Protein AF-A0A2D8BD94-F1 (afdb_monomer_lite)

Secondary structure (DSSP, 8-state):
--TTGGGHHHHHHHHHHTT---TTHHHHHHHHHHHHHHHHHHH--SS---HHHHIIIIII--

Foldseek 3Di:
DQPCVVCLVVLCVLCVVVVHHSPPVSVVVSVVLSVVQVVCVVPVPDPDNDSNVCSVPPPRVD

Structure (mmCIF, N/CA/C/O backbone):
data_AF-A0A2D8BD94-F1
#
_entry.id   AF-A0A2D8BD94-F1
#
loop_
_atom_site.group_PDB
_atom_site.id
_atom_site.type_symbol
_atom_site.label_atom_id
_atom_site.label_alt_id
_atom_site.label_comp_id
_atom_site.label_asym_id
_atom_site.label_entity_id
_atom_site.label_seq_id
_atom_site.pdbx_PDB_ins_code
_atom_site.Cartn_x
_atom_site.Cartn_y
_atom_site.Cartn_z
_atom_site.occupancy
_atom_site.B_iso_or_equiv
_atom_site.auth_seq_id
_atom_site.auth_comp_id
_atom_site.auth_asym_id
_atom_site.auth_atom_id
_atom_site.pdbx_PDB_model_num
ATOM 1 N N . MET A 1 1 ? 3.256 15.135 -5.532 1.00 71.94 1 MET A N 1
ATOM 2 C CA . MET A 1 1 ? 1.974 14.439 -5.287 1.00 71.94 1 MET A CA 1
ATOM 3 C C . MET A 1 1 ? 2.192 12.968 -5.560 1.00 71.94 1 MET A C 1
ATOM 5 O O . MET A 1 1 ? 2.704 12.647 -6.625 1.00 71.94 1 MET A O 1
ATOM 9 N N . ASN A 1 2 ? 1.894 12.108 -4.589 1.00 87.19 2 ASN A N 1
ATOM 10 C CA . ASN A 1 2 ? 2.010 10.665 -4.757 1.00 87.19 2 ASN A CA 1
ATOM 11 C C . ASN A 1 2 ? 0.978 10.194 -5.811 1.00 87.19 2 ASN A C 1
ATOM 13 O O . ASN A 1 2 ? -0.210 10.465 -5.621 1.00 87.19 2 ASN A O 1
ATOM 17 N N . PRO A 1 3 ? 1.390 9.544 -6.921 1.00 90.56 3 PRO A N 1
ATOM 18 C CA . PRO A 1 3 ? 0.469 9.118 -7.984 1.00 90.56 3 PRO A CA 1
ATOM 19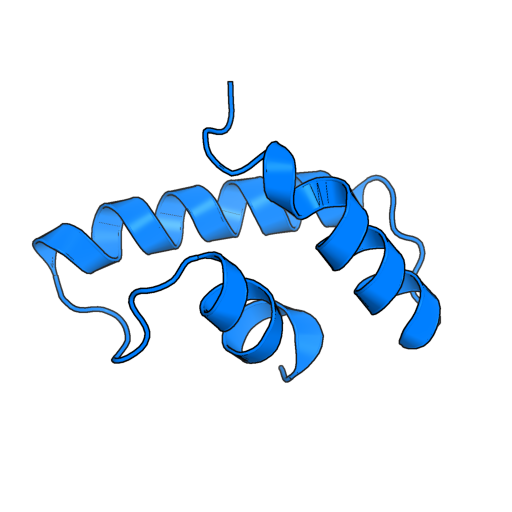 C C . PRO A 1 3 ? -0.512 8.027 -7.524 1.00 90.56 3 PRO A C 1
ATOM 21 O O . PRO A 1 3 ? -1.547 7.811 -8.154 1.00 90.56 3 PRO A O 1
ATOM 24 N N . LEU A 1 4 ? -0.213 7.365 -6.406 1.00 94.62 4 LEU A N 1
ATOM 25 C CA . LEU A 1 4 ? -1.027 6.317 -5.804 1.00 94.62 4 LEU A CA 1
ATOM 26 C C . LEU A 1 4 ? -2.015 6.856 -4.760 1.00 94.62 4 LEU A C 1
ATOM 28 O O . LEU A 1 4 ? -2.678 6.064 -4.105 1.00 94.62 4 LEU A O 1
ATOM 32 N N . SER A 1 5 ? -2.169 8.180 -4.615 1.00 94.94 5 SER A N 1
ATOM 33 C CA . SER A 1 5 ? -3.089 8.808 -3.643 1.00 94.94 5 SER A CA 1
ATOM 34 C C . SER A 1 5 ? -4.531 8.294 -3.717 1.00 94.94 5 SER A C 1
ATOM 36 O O . SER A 1 5 ? -5.234 8.274 -2.712 1.00 94.94 5 SER A O 1
ATOM 38 N N . HIS A 1 6 ? -4.961 7.830 -4.889 1.00 95.25 6 HIS A N 1
ATOM 39 C CA . HIS A 1 6 ? -6.269 7.218 -5.107 1.00 95.25 6 HIS A CA 1
ATOM 40 C C . HIS A 1 6 ? -6.462 5.867 -4.382 1.00 95.25 6 HIS A C 1
ATOM 42 O O . HIS A 1 6 ? -7.600 5.433 -4.234 1.00 95.25 6 HIS A O 1
ATOM 48 N N . LEU A 1 7 ? -5.386 5.217 -3.921 1.00 96.00 7 LEU A N 1
ATOM 49 C CA . LEU A 1 7 ? -5.413 3.978 -3.126 1.00 96.00 7 LEU A CA 1
ATOM 50 C C . LEU A 1 7 ? -5.457 4.232 -1.615 1.00 96.00 7 LEU A C 1
ATOM 52 O O . LEU A 1 7 ? -5.625 3.291 -0.841 1.00 96.00 7 LEU A O 1
ATOM 56 N N . LEU A 1 8 ? -5.320 5.488 -1.181 1.00 95.44 8 LEU A N 1
ATOM 57 C CA . LEU A 1 8 ? -5.311 5.840 0.236 1.00 95.44 8 LEU A CA 1
ATOM 58 C C . LEU A 1 8 ? -6.555 5.321 0.988 1.00 95.44 8 LEU A C 1
ATOM 60 O O . LEU A 1 8 ? -6.361 4.702 2.029 1.00 95.44 8 LEU A O 1
ATOM 64 N N . PRO A 1 9 ? -7.797 5.452 0.471 1.00 95.44 9 PRO A N 1
ATOM 65 C CA . PRO A 1 9 ? -8.975 4.958 1.189 1.00 95.44 9 PRO A CA 1
ATOM 66 C C . PRO A 1 9 ? -8.968 3.437 1.406 1.00 95.44 9 PRO A C 1
ATOM 68 O O . PRO A 1 9 ? -9.414 2.954 2.443 1.00 95.44 9 PRO A O 1
ATOM 71 N N . GLU A 1 10 ? -8.456 2.677 0.434 1.00 94.69 10 GLU A N 1
ATOM 72 C CA . GLU A 1 10 ? -8.371 1.212 0.498 1.00 94.69 10 GLU A CA 1
ATOM 73 C C . GLU A 1 10 ? -7.320 0.771 1.526 1.00 94.69 10 GLU A C 1
ATOM 75 O O . GLU A 1 10 ? -7.584 -0.098 2.358 1.00 94.69 10 GLU A O 1
ATOM 80 N N . LEU A 1 11 ? -6.160 1.432 1.529 1.00 95.81 11 LEU A N 1
ATOM 81 C CA . LEU A 1 11 ? -5.103 1.195 2.508 1.00 95.81 11 LEU A CA 1
ATOM 82 C C . LEU A 1 11 ? -5.545 1.564 3.931 1.00 95.81 11 LEU A C 1
ATOM 84 O O . LEU A 1 11 ? -5.305 0.798 4.860 1.00 95.81 11 LEU A O 1
ATOM 88 N N . GLU A 1 12 ? -6.214 2.704 4.116 1.00 96.69 12 GLU A N 1
ATOM 89 C CA . GLU A 1 12 ? -6.737 3.112 5.425 1.00 96.69 12 GLU A CA 1
ATOM 90 C C . GLU A 1 12 ? -7.758 2.105 5.961 1.00 96.69 12 GLU A C 1
ATOM 92 O O . GLU A 1 12 ? -7.676 1.714 7.126 1.00 96.69 12 GLU A O 1
ATOM 97 N N . ALA A 1 13 ? -8.676 1.634 5.113 1.00 96.00 13 ALA A N 1
ATOM 98 C CA . ALA A 1 13 ? -9.645 0.611 5.494 1.00 96.00 13 ALA A CA 1
ATOM 99 C C . ALA A 1 13 ? -8.957 -0.704 5.903 1.00 96.00 13 ALA A C 1
ATOM 101 O O . ALA A 1 13 ? -9.328 -1.302 6.915 1.00 96.00 13 ALA A O 1
ATOM 102 N N . GLY A 1 14 ? -7.928 -1.124 5.159 1.00 95.44 14 GLY A N 1
ATOM 103 C CA . GLY A 1 14 ? -7.125 -2.304 5.481 1.00 95.44 14 GLY A CA 1
ATOM 104 C C . GLY A 1 14 ? -6.402 -2.182 6.823 1.00 95.44 14 GLY A C 1
ATOM 105 O O . GLY A 1 14 ? -6.477 -3.088 7.648 1.00 95.44 14 GLY A O 1
ATOM 106 N N . LEU A 1 15 ? -5.769 -1.037 7.091 1.00 96.38 15 LEU A N 1
ATOM 107 C CA . LEU A 1 15 ? -5.098 -0.779 8.370 1.00 96.38 15 LEU A CA 1
ATOM 108 C C . LEU A 1 15 ? -6.079 -0.806 9.548 1.00 96.38 15 LEU A C 1
ATOM 110 O O . LEU A 1 15 ? -5.784 -1.421 10.572 1.00 96.38 15 LEU A O 1
ATOM 114 N N . VAL A 1 16 ? -7.264 -0.209 9.392 1.00 96.94 16 VAL A N 1
ATOM 115 C CA . VAL A 1 16 ? -8.317 -0.249 10.419 1.00 96.94 16 VAL A CA 1
ATOM 116 C C . VAL A 1 16 ? -8.790 -1.680 10.672 1.00 96.94 16 VAL A C 1
ATOM 118 O O . VAL A 1 16 ? -8.965 -2.062 11.828 1.00 96.94 16 VAL A O 1
ATOM 121 N N . ALA A 1 17 ? -8.958 -2.490 9.623 1.00 96.25 17 ALA A N 1
ATOM 122 C CA . ALA A 1 17 ? -9.337 -3.897 9.758 1.00 96.25 17 ALA A CA 1
ATOM 123 C C . ALA A 1 17 ? -8.282 -4.725 10.516 1.00 96.25 17 ALA A C 1
ATOM 125 O O . ALA A 1 17 ? -8.634 -5.660 11.232 1.00 96.25 17 ALA A O 1
ATOM 126 N N . LEU A 1 18 ? -7.005 -4.343 10.413 1.00 95.00 18 LEU A N 1
ATOM 127 C CA . LEU A 1 18 ? -5.893 -4.919 11.176 1.00 95.00 18 LEU A CA 1
ATOM 128 C C . LEU A 1 18 ? -5.756 -4.337 12.598 1.00 95.00 18 LEU A C 1
ATOM 130 O O . LEU A 1 18 ? -4.858 -4.729 13.340 1.00 95.00 18 LEU A O 1
ATOM 134 N N . GLY A 1 19 ? -6.627 -3.405 12.999 1.00 96.12 19 GLY A N 1
ATOM 135 C CA . GLY A 1 19 ? -6.575 -2.747 14.308 1.00 96.12 19 GLY A CA 1
ATOM 136 C C . GLY A 1 19 ? -5.463 -1.700 14.442 1.00 96.12 19 GLY A C 1
ATOM 137 O O . GLY A 1 19 ? -5.114 -1.316 15.558 1.00 96.12 19 GLY A O 1
ATOM 138 N N . LEU A 1 20 ? -4.900 -1.234 13.324 1.00 95.38 20 LEU A N 1
ATOM 139 C CA . LEU A 1 20 ? -3.855 -0.213 13.281 1.00 95.38 20 LEU A CA 1
ATOM 140 C C . LEU A 1 20 ? -4.458 1.176 13.056 1.00 95.38 20 LEU A C 1
ATOM 142 O O . LEU A 1 20 ? -5.449 1.338 12.346 1.00 95.38 20 LEU A O 1
ATOM 146 N N . ALA A 1 21 ? -3.827 2.201 13.633 1.00 95.44 21 ALA A N 1
ATOM 147 C CA . ALA A 1 21 ? -4.203 3.588 13.381 1.00 95.44 21 ALA A CA 1
ATOM 148 C C . ALA A 1 21 ? -3.750 4.007 11.965 1.00 95.44 21 ALA A C 1
ATOM 150 O O . ALA A 1 21 ? -2.544 4.012 11.696 1.00 95.44 21 ALA A O 1
ATOM 151 N N . PRO A 1 22 ? -4.676 4.369 11.056 1.00 92.56 22 PRO A N 1
ATOM 152 C CA . PRO A 1 22 ? -4.333 4.633 9.663 1.00 92.56 22 PRO A CA 1
ATOM 153 C C . PRO A 1 22 ? -3.483 5.889 9.474 1.00 92.56 22 PRO A C 1
ATOM 155 O O . PRO A 1 22 ? -2.617 5.897 8.610 1.00 92.56 22 PRO A O 1
ATOM 158 N N . GLN A 1 23 ? -3.646 6.944 10.271 1.00 92.50 23 GLN A N 1
ATOM 159 C CA . GLN A 1 23 ? -2.804 8.139 10.174 1.00 92.50 23 GLN A CA 1
ATOM 160 C C . GLN A 1 23 ? -1.792 8.199 11.326 1.00 92.50 23 GLN A C 1
ATOM 162 O O . GLN A 1 23 ? -2.151 7.917 12.470 1.00 92.50 23 GLN A O 1
ATOM 167 N N . PRO A 1 24 ? -0.530 8.592 11.054 1.00 92.06 24 PRO A N 1
ATOM 168 C CA . PRO A 1 24 ? 0.027 9.022 9.759 1.00 92.06 24 PRO A CA 1
ATOM 169 C C . PRO A 1 24 ? 0.510 7.866 8.855 1.00 92.06 24 PRO A C 1
ATOM 171 O O . PRO A 1 24 ? 1.066 8.115 7.784 1.00 92.06 24 PRO A O 1
ATOM 174 N N . LEU A 1 25 ? 0.331 6.617 9.291 1.00 94.50 25 LEU A N 1
ATOM 175 C CA . LEU A 1 25 ? 0.958 5.426 8.718 1.00 94.50 25 LEU A CA 1
ATOM 176 C C . LEU A 1 25 ? 0.632 5.202 7.231 1.00 94.50 25 LEU A C 1
ATOM 178 O O . LEU A 1 25 ? 1.537 4.968 6.436 1.00 94.50 25 LEU A O 1
ATOM 182 N N . ALA A 1 26 ? -0.632 5.328 6.835 1.00 95.31 26 ALA A N 1
ATOM 183 C CA . ALA A 1 26 ? -1.112 5.102 5.475 1.00 95.31 26 ALA A CA 1
ATOM 184 C C . ALA A 1 26 ? -0.379 5.980 4.457 1.00 95.31 26 ALA A C 1
ATOM 186 O O . ALA A 1 26 ? 0.032 5.491 3.410 1.00 95.31 26 ALA A O 1
ATOM 187 N N . GLY A 1 27 ? -0.144 7.256 4.779 1.00 94.88 27 GLY A N 1
ATOM 188 C CA . GLY A 1 27 ? 0.605 8.157 3.902 1.00 94.88 27 GLY A CA 1
ATOM 189 C C . GLY A 1 27 ? 2.051 7.702 3.702 1.00 94.88 27 GLY A C 1
ATOM 190 O O . GLY A 1 27 ? 2.532 7.643 2.574 1.00 94.88 27 GLY A O 1
ATOM 191 N N . GLN A 1 28 ? 2.719 7.303 4.786 1.00 95.50 28 GLN A N 1
ATOM 192 C CA . GLN 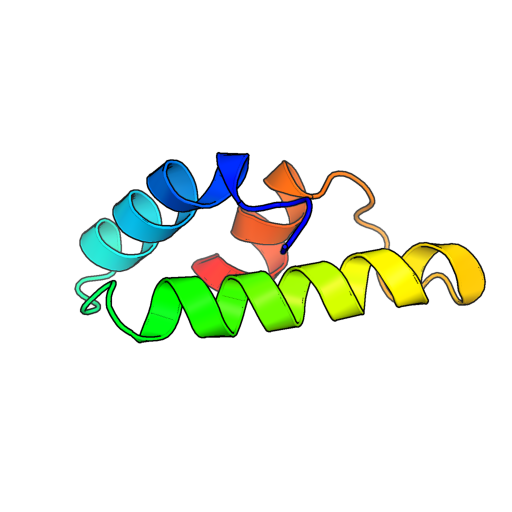A 1 28 ? 4.108 6.833 4.747 1.00 95.50 28 GLN A CA 1
ATOM 193 C C . GLN A 1 28 ? 4.247 5.518 3.972 1.00 95.50 28 GLN A C 1
ATOM 195 O O . GLN A 1 28 ? 5.149 5.372 3.146 1.00 95.50 28 GLN A O 1
ATOM 200 N N . LEU A 1 29 ? 3.331 4.573 4.200 1.00 96.12 29 LEU A N 1
ATOM 201 C CA . LEU A 1 29 ? 3.287 3.308 3.471 1.00 96.12 29 LEU A CA 1
ATOM 202 C C . LEU A 1 29 ? 2.988 3.524 1.986 1.00 96.12 29 LEU A C 1
ATOM 204 O O . LEU A 1 29 ? 3.569 2.851 1.139 1.00 96.12 29 LEU A O 1
ATOM 208 N N . LEU A 1 30 ? 2.131 4.489 1.650 1.00 96.06 30 LEU A N 1
ATOM 209 C CA . LEU A 1 30 ? 1.819 4.814 0.264 1.00 96.06 30 LEU A CA 1
ATOM 210 C C . LEU A 1 30 ? 2.995 5.489 -0.453 1.00 96.06 30 LEU A C 1
ATOM 212 O O . LEU A 1 30 ? 3.230 5.231 -1.635 1.00 96.06 30 LEU A O 1
ATOM 216 N N . ASP A 1 31 ? 3.755 6.337 0.241 1.00 96.12 31 ASP A N 1
ATOM 217 C CA . ASP A 1 31 ? 4.993 6.926 -0.285 1.00 96.12 31 ASP A CA 1
ATOM 218 C C . ASP A 1 31 ? 6.065 5.857 -0.518 1.00 96.12 31 ASP A C 1
ATOM 220 O O . ASP A 1 31 ? 6.718 5.846 -1.567 1.00 96.12 31 ASP A O 1
ATOM 224 N N . TYR A 1 32 ? 6.187 4.903 0.405 1.00 95.75 32 TYR A N 1
ATOM 225 C CA . TYR A 1 32 ? 7.025 3.724 0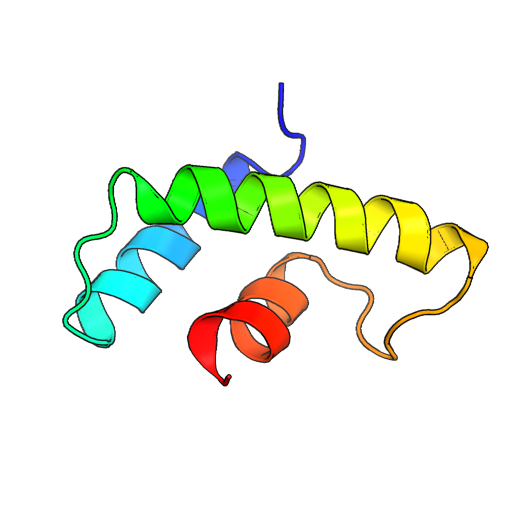.220 1.00 95.75 32 TYR A CA 1
ATOM 226 C C . TYR A 1 32 ? 6.578 2.882 -0.985 1.00 95.75 32 TYR A C 1
ATOM 228 O O . TYR A 1 32 ? 7.402 2.523 -1.828 1.00 95.75 32 TYR A O 1
ATOM 236 N N . LEU A 1 33 ? 5.275 2.626 -1.127 1.00 95.75 33 LEU A N 1
ATOM 237 C CA . LEU A 1 33 ? 4.720 1.858 -2.241 1.00 95.75 33 LEU A CA 1
ATOM 238 C C . LEU A 1 33 ? 4.988 2.529 -3.594 1.00 95.75 33 LEU A C 1
ATOM 240 O O . LEU A 1 33 ? 5.339 1.856 -4.559 1.00 95.75 33 LEU A O 1
ATOM 244 N N . ALA A 1 34 ? 4.879 3.858 -3.662 1.00 96.06 34 ALA A N 1
ATOM 245 C CA . ALA A 1 34 ? 5.179 4.620 -4.872 1.00 96.06 34 ALA A CA 1
ATOM 246 C C . ALA A 1 34 ? 6.665 4.539 -5.254 1.00 96.06 34 ALA A C 1
ATOM 248 O O . ALA A 1 34 ? 7.004 4.482 -6.441 1.00 96.06 34 ALA A O 1
ATOM 249 N N . LEU A 1 35 ? 7.561 4.503 -4.262 1.00 95.88 35 LEU A N 1
ATOM 250 C CA . LEU A 1 35 ? 8.978 4.245 -4.497 1.00 95.88 35 LEU A CA 1
ATOM 251 C C . LEU A 1 35 ? 9.177 2.825 -5.039 1.00 95.88 35 LEU A C 1
ATOM 253 O O . LEU A 1 35 ? 9.857 2.653 -6.051 1.00 95.88 35 LEU A O 1
ATOM 257 N N . LEU A 1 36 ? 8.547 1.828 -4.415 1.00 95.44 36 LEU A N 1
ATOM 258 C CA . LEU A 1 36 ? 8.636 0.438 -4.849 1.00 95.44 36 LEU A CA 1
ATOM 259 C C . LEU A 1 36 ? 8.133 0.260 -6.289 1.00 95.44 36 LEU A C 1
ATOM 261 O O . LEU A 1 36 ? 8.874 -0.296 -7.094 1.00 95.44 36 LEU A O 1
ATOM 265 N N . ASP A 1 37 ? 6.957 0.792 -6.651 1.00 95.31 37 ASP A N 1
ATOM 266 C CA . ASP A 1 37 ? 6.423 0.743 -8.02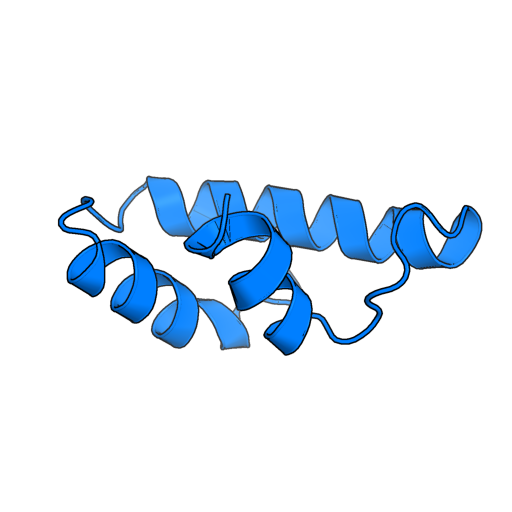8 1.00 95.31 37 ASP A CA 1
ATOM 267 C C . ASP A 1 37 ? 7.413 1.347 -9.032 1.00 95.31 37 ASP A C 1
ATOM 269 O O . ASP A 1 37 ? 7.727 0.748 -10.064 1.00 95.31 37 ASP A O 1
ATOM 273 N N . ARG A 1 38 ? 7.980 2.515 -8.702 1.00 94.62 38 ARG A N 1
ATOM 274 C CA . ARG A 1 38 ? 8.946 3.198 -9.567 1.00 94.62 38 ARG A CA 1
ATOM 275 C C . ARG A 1 38 ? 10.173 2.335 -9.851 1.00 94.62 38 ARG A C 1
ATOM 277 O O . ARG A 1 38 ? 10.592 2.247 -11.004 1.00 94.62 38 ARG A O 1
ATOM 284 N N . TRP A 1 39 ? 10.770 1.734 -8.825 1.00 96.19 39 TRP A N 1
ATOM 285 C CA . TRP A 1 39 ? 11.973 0.916 -9.001 1.00 96.19 39 TRP A CA 1
ATOM 286 C C . TRP A 1 39 ? 11.658 -0.469 -9.568 1.00 96.19 39 TRP A C 1
ATOM 288 O O . TRP A 1 39 ? 12.476 -1.017 -10.308 1.00 96.19 39 TRP A O 1
ATOM 298 N N . ASN A 1 40 ? 10.462 -1.004 -9.309 1.00 96.06 40 ASN A N 1
ATOM 299 C CA . ASN A 1 40 ? 10.031 -2.289 -9.849 1.00 96.06 40 ASN A CA 1
ATOM 300 C C . ASN A 1 40 ? 9.993 -2.277 -11.384 1.00 96.06 40 ASN A C 1
ATOM 302 O O . ASN A 1 40 ? 10.402 -3.247 -12.018 1.00 96.06 40 ASN A O 1
ATOM 306 N N . ARG A 1 41 ? 9.615 -1.145 -11.993 1.00 91.31 41 ARG A N 1
ATOM 307 C CA . ARG A 1 41 ? 9.630 -0.964 -13.457 1.00 91.31 41 ARG A CA 1
ATOM 308 C C . ARG A 1 41 ? 11.020 -1.097 -14.080 1.00 91.31 41 ARG A C 1
ATOM 310 O O . ARG A 1 41 ? 11.125 -1.537 -15.220 1.00 91.31 41 ARG A O 1
ATOM 317 N N . THR A 1 42 ? 12.068 -0.713 -13.355 1.00 94.62 42 THR A N 1
ATOM 318 C CA . THR A 1 42 ? 13.448 -0.733 -13.864 1.00 94.62 42 THR A CA 1
ATOM 319 C C . THR A 1 42 ? 14.171 -2.030 -13.506 1.00 94.62 42 THR A C 1
ATOM 321 O O . THR A 1 42 ? 14.954 -2.528 -14.311 1.00 94.62 42 THR A O 1
ATOM 324 N N . TYR A 1 43 ? 13.914 -2.586 -12.318 1.00 95.62 43 TYR A N 1
ATOM 325 C CA . TYR A 1 43 ? 14.719 -3.677 -11.754 1.00 95.62 43 TYR A CA 1
ATOM 326 C C . TYR A 1 43 ? 13.948 -4.972 -11.467 1.00 95.62 43 TYR A C 1
ATOM 328 O O . TYR A 1 43 ? 14.571 -5.930 -11.024 1.00 95.62 43 TYR A O 1
ATOM 336 N N . ASN A 1 44 ? 12.635 -5.041 -11.732 1.00 93.94 44 ASN A N 1
ATOM 337 C CA . ASN A 1 44 ? 11.780 -6.200 -11.417 1.00 93.94 44 ASN A CA 1
ATOM 338 C C . ASN A 1 44 ? 11.973 -6.700 -9.967 1.00 93.94 44 ASN A C 1
ATOM 340 O O . ASN A 1 44 ? 12.260 -7.871 -9.729 1.00 93.94 44 ASN A O 1
ATOM 344 N N . LEU A 1 45 ? 11.848 -5.788 -9.000 1.00 94.56 45 LEU A N 1
ATOM 345 C CA . LEU A 1 45 ? 12.012 -6.051 -7.567 1.00 94.56 45 LEU A CA 1
ATOM 346 C C . LEU A 1 45 ? 10.979 -7.035 -7.005 1.00 94.56 45 LEU A C 1
ATOM 348 O O . LEU A 1 45 ? 11.274 -7.751 -6.051 1.00 94.56 45 LEU A O 1
ATOM 352 N N . THR A 1 46 ? 9.774 -7.066 -7.571 1.00 92.75 46 THR A N 1
ATOM 353 C CA . THR A 1 46 ? 8.709 -7.992 -7.179 1.00 92.75 46 THR A CA 1
ATOM 354 C C . THR A 1 46 ? 7.976 -8.510 -8.417 1.00 92.75 46 THR A C 1
ATOM 356 O O . THR A 1 46 ? 7.945 -7.869 -9.471 1.00 92.75 46 THR A O 1
ATOM 359 N N . ALA A 1 47 ? 7.358 -9.688 -8.300 1.00 94.00 47 ALA A N 1
ATOM 360 C CA . ALA A 1 47 ? 6.534 -10.249 -9.374 1.00 94.00 47 ALA A CA 1
ATOM 361 C C . ALA A 1 47 ? 5.194 -9.503 -9.559 1.00 94.00 47 ALA A C 1
ATOM 363 O O . ALA A 1 47 ? 4.537 -9.663 -10.587 1.00 94.00 47 ALA A O 1
ATOM 364 N N . VAL A 1 48 ? 4.790 -8.694 -8.573 1.00 94.75 48 VAL A N 1
ATOM 365 C CA . VAL A 1 48 ? 3.521 -7.958 -8.550 1.00 94.75 48 VAL A CA 1
ATOM 366 C C . VAL A 1 48 ? 3.718 -6.597 -9.212 1.00 94.75 48 VAL A C 1
ATOM 368 O O . VAL A 1 48 ? 4.638 -5.864 -8.860 1.00 94.75 48 VAL A O 1
ATOM 371 N N . ARG A 1 49 ? 2.867 -6.254 -10.183 1.00 92.00 49 ARG A N 1
ATOM 372 C CA . ARG A 1 49 ? 2.990 -5.009 -10.970 1.00 92.00 49 ARG A CA 1
ATOM 373 C C . ARG A 1 49 ? 1.820 -4.047 -10.812 1.00 92.00 49 ARG A C 1
ATOM 375 O O . ARG A 1 49 ? 1.967 -2.884 -11.164 1.00 92.00 49 ARG A O 1
ATOM 382 N N . ASP A 1 50 ? 0.670 -4.527 -10.349 1.00 94.38 50 ASP A N 1
ATOM 383 C CA . ASP A 1 50 ? -0.492 -3.678 -10.103 1.00 94.38 50 ASP A CA 1
ATOM 384 C C . ASP A 1 50 ? -0.354 -3.019 -8.719 1.00 94.38 50 ASP A C 1
ATOM 386 O O . ASP A 1 50 ? -0.324 -3.739 -7.717 1.00 94.38 50 ASP A O 1
ATOM 390 N N . PRO A 1 51 ? -0.299 -1.676 -8.621 1.00 93.56 51 PRO A N 1
ATOM 391 C CA . PRO A 1 51 ? -0.212 -0.980 -7.342 1.00 93.56 51 PRO A CA 1
ATOM 392 C C . PRO A 1 51 ? -1.323 -1.344 -6.351 1.00 93.56 51 PRO A C 1
ATOM 394 O O . PRO A 1 51 ? -1.061 -1.382 -5.150 1.00 93.56 51 PRO A O 1
ATOM 397 N N . ARG A 1 52 ? -2.541 -1.652 -6.821 1.00 94.12 52 ARG A N 1
ATOM 398 C CA . ARG A 1 52 ? -3.623 -2.110 -5.937 1.00 94.12 52 ARG A CA 1
ATOM 399 C C . ARG A 1 52 ? -3.297 -3.474 -5.332 1.00 94.12 52 ARG A C 1
ATOM 401 O O . ARG A 1 52 ? -3.459 -3.679 -4.134 1.00 94.12 52 ARG A O 1
ATOM 408 N N . GLU A 1 53 ? -2.783 -4.394 -6.140 1.00 95.31 53 GLU A N 1
ATOM 409 C CA . GLU A 1 53 ? -2.365 -5.717 -5.668 1.00 95.31 53 GLU A CA 1
ATOM 410 C C . GLU A 1 53 ? -1.166 -5.622 -4.707 1.00 95.31 53 GLU A C 1
ATOM 412 O O . GLU A 1 53 ? -1.087 -6.366 -3.727 1.00 95.31 53 GLU A O 1
ATOM 417 N N . MET A 1 54 ? -0.260 -4.666 -4.941 1.00 95.31 54 MET A N 1
ATOM 418 C CA . MET A 1 54 ? 0.881 -4.404 -4.062 1.00 95.31 54 MET A CA 1
ATOM 419 C C . MET A 1 54 ? 0.455 -3.910 -2.671 1.00 95.31 54 MET A C 1
ATOM 421 O O . MET A 1 54 ? 1.121 -4.257 -1.699 1.00 95.31 54 MET A O 1
ATOM 425 N N . VAL A 1 55 ? -0.645 -3.153 -2.537 1.00 94.69 55 VAL A N 1
ATOM 426 C CA . VAL A 1 55 ? -1.188 -2.768 -1.216 1.00 94.69 55 VAL A CA 1
ATOM 427 C C . VAL A 1 55 ? -1.496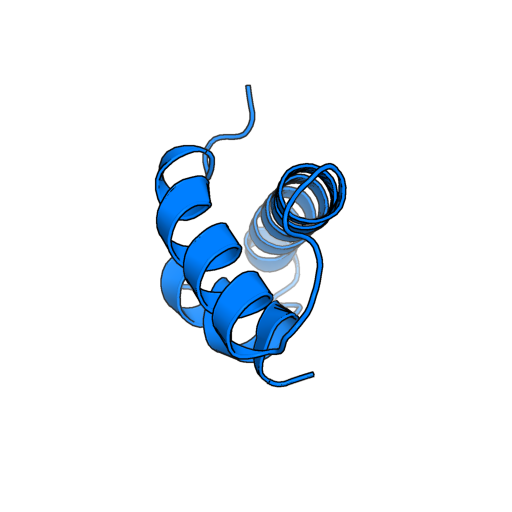 -4.014 -0.389 1.00 94.69 55 VAL A C 1
ATOM 429 O O . VAL A 1 55 ? -0.996 -4.152 0.725 1.00 94.69 55 VAL A O 1
ATOM 432 N N . GLY A 1 56 ? -2.256 -4.953 -0.954 1.00 94.00 56 GLY A N 1
ATOM 433 C CA . GLY A 1 56 ? -2.581 -6.206 -0.276 1.00 94.00 56 GLY A CA 1
ATOM 434 C C . GLY A 1 56 ? -1.327 -7.012 0.056 1.00 94.00 56 GLY A C 1
ATOM 435 O O . GLY A 1 56 ? -1.060 -7.289 1.218 1.00 94.00 56 GLY A O 1
ATOM 436 N N . LYS A 1 57 ? -0.519 -7.331 -0.960 1.00 93.25 57 LYS A N 1
ATOM 437 C CA . LYS A 1 57 ? 0.589 -8.295 -0.842 1.00 93.25 57 LYS A CA 1
ATOM 438 C C . LYS A 1 57 ? 1.852 -7.780 -0.159 1.00 93.25 57 LYS A C 1
ATOM 440 O O . LYS A 1 57 ? 2.669 -8.589 0.264 1.00 93.25 57 LYS A O 1
ATOM 445 N N . HIS A 1 58 ? 2.087 -6.471 -0.144 1.00 92.75 58 HIS A N 1
ATOM 446 C CA . HIS A 1 58 ? 3.315 -5.902 0.421 1.00 92.75 58 HIS A CA 1
ATOM 447 C C . HIS A 1 58 ? 3.066 -5.066 1.674 1.00 92.75 58 HIS A C 1
ATOM 449 O O . HIS A 1 58 ? 3.987 -4.931 2.478 1.00 92.75 58 HIS A O 1
ATOM 455 N N . LEU A 1 59 ? 1.860 -4.517 1.864 1.00 93.06 59 LEU A N 1
ATOM 456 C CA . LEU A 1 59 ? 1.555 -3.680 3.029 1.00 93.06 59 LEU A CA 1
ATOM 457 C C . LEU A 1 59 ? 0.648 -4.371 4.052 1.00 93.06 59 LEU A C 1
ATOM 459 O O . LEU A 1 59 ? 0.869 -4.183 5.241 1.00 93.06 59 LEU A O 1
ATOM 463 N N . LEU A 1 60 ? -0.370 -5.120 3.610 1.00 92.06 60 LEU A N 1
ATOM 464 C CA . LEU A 1 60 ? -1.404 -5.674 4.501 1.00 92.06 60 LEU A CA 1
ATOM 465 C C . LEU A 1 60 ? -1.218 -7.164 4.840 1.00 92.06 60 LEU A C 1
ATOM 467 O O . LEU A 1 60 ? -1.743 -7.609 5.854 1.00 92.06 60 LEU A O 1
ATOM 471 N N . ASP A 1 61 ? -0.504 -7.917 4.000 1.00 88.56 61 ASP A N 1
ATOM 472 C CA . ASP A 1 61 ? -0.213 -9.356 4.164 1.00 88.56 61 ASP A CA 1
ATOM 473 C C . ASP A 1 61 ? 1.215 -9.632 4.689 1.00 88.56 61 ASP A C 1
ATOM 475 O O . ASP A 1 61 ? 1.665 -10.776 4.727 1.00 88.56 61 ASP A O 1
ATOM 479 N N . SER A 1 62 ? 1.946 -8.576 5.060 1.00 73.69 62 SER A N 1
ATOM 480 C CA . SER A 1 62 ? 3.288 -8.649 5.664 1.00 73.69 62 SER A CA 1
ATOM 481 C C . SER A 1 62 ? 3.200 -8.740 7.185 1.00 73.69 62 SER A C 1
ATOM 483 O O . SER A 1 62 ? 3.955 -9.550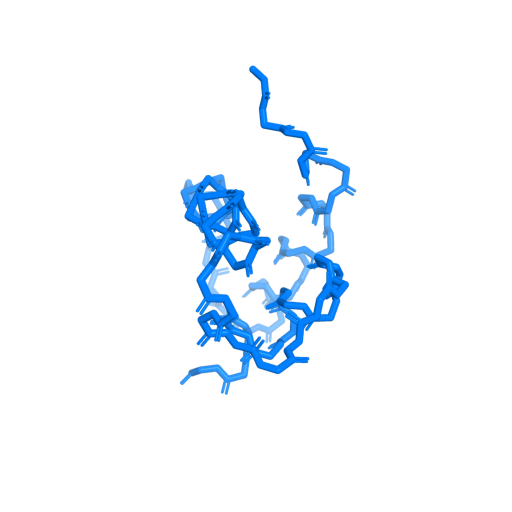 7.767 1.00 73.69 62 SER A O 1
#

Sequence (62 aa):
MNPLSHLLPELEAGLVALGLAPQPLAGQLLDYLALLDRWNRTYNLTAVRDPREMVGKHLLDS

pLDDT: mean 93.81, std 4.26, range [71.94, 96.94]

Radius of gyration: 11.23 Å; chains: 1; bounding box: 24×25×28 Å